Protein AF-A0A1H4KEI0-F1 (afdb_monomer_lite)

Structure (mmCIF, N/CA/C/O backbone):
data_AF-A0A1H4KEI0-F1
#
_entry.id   AF-A0A1H4KEI0-F1
#
loop_
_atom_site.group_PDB
_atom_site.id
_atom_site.type_symbol
_atom_site.label_atom_id
_atom_site.label_alt_id
_atom_site.label_comp_id
_atom_site.label_asym_id
_atom_site.label_entity_id
_atom_site.label_seq_id
_atom_site.pdbx_PDB_ins_code
_atom_site.Cartn_x
_atom_site.Cartn_y
_atom_site.Cartn_z
_atom_site.occupancy
_atom_site.B_iso_or_equiv
_atom_site.auth_seq_id
_atom_site.auth_comp_id
_atom_site.auth_asym_id
_atom_site.auth_atom_id
_atom_site.pdbx_PDB_model_num
ATOM 1 N N . MET A 1 1 ? -16.085 17.208 5.183 1.00 38.22 1 MET A N 1
ATOM 2 C CA . MET A 1 1 ? -17.000 16.065 5.380 1.00 38.22 1 MET A CA 1
ATOM 3 C C . MET A 1 1 ? -17.288 15.502 3.999 1.00 38.22 1 MET A C 1
ATOM 5 O O . MET A 1 1 ? -17.995 16.144 3.233 1.00 38.22 1 MET A O 1
ATOM 9 N N . ILE A 1 2 ? -16.592 14.432 3.609 1.00 42.56 2 ILE A N 1
ATOM 10 C CA . ILE A 1 2 ? -16.695 13.866 2.257 1.00 42.56 2 ILE A CA 1
ATOM 11 C C . ILE A 1 2 ? -18.052 13.170 2.163 1.00 42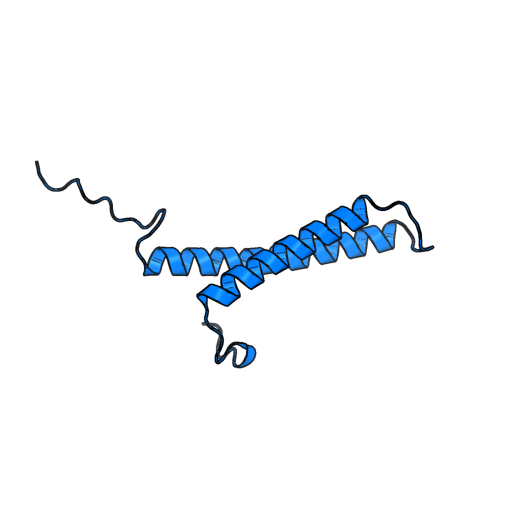.56 2 ILE A C 1
ATOM 13 O O . ILE A 1 2 ? -18.299 12.185 2.852 1.00 42.56 2 ILE A O 1
ATOM 17 N N . ALA A 1 3 ? -18.944 13.756 1.370 1.00 39.62 3 ALA A N 1
ATOM 18 C CA . ALA A 1 3 ? -20.301 13.287 1.171 1.00 39.62 3 ALA A CA 1
ATOM 19 C C . ALA A 1 3 ? -20.323 11.952 0.404 1.00 39.62 3 ALA A C 1
ATOM 21 O O . ALA A 1 3 ? -19.672 11.803 -0.626 1.00 39.62 3 ALA A O 1
ATOM 22 N N . ASP A 1 4 ? -21.107 11.012 0.929 1.00 45.75 4 ASP A N 1
ATOM 23 C CA . ASP A 1 4 ? -21.875 10.021 0.172 1.00 45.75 4 ASP A CA 1
ATOM 24 C C . ASP A 1 4 ? -21.097 9.125 -0.817 1.00 45.75 4 ASP A C 1
ATOM 26 O O . ASP A 1 4 ? -21.306 9.127 -2.031 1.00 45.75 4 ASP A O 1
ATOM 30 N N . ARG A 1 5 ? -20.207 8.268 -0.298 1.00 50.19 5 ARG A N 1
ATOM 31 C CA . ARG A 1 5 ? -19.627 7.164 -1.081 1.00 50.19 5 ARG A CA 1
ATOM 32 C C . ARG A 1 5 ? -20.597 5.974 -1.126 1.00 50.19 5 ARG A C 1
ATOM 34 O O . ARG A 1 5 ? -20.366 4.950 -0.489 1.00 50.19 5 ARG A O 1
ATOM 41 N N . GLN A 1 6 ? -21.652 6.086 -1.938 1.00 51.81 6 GLN A N 1
ATOM 42 C CA . GLN A 1 6 ? -22.565 4.972 -2.266 1.00 51.81 6 GLN A CA 1
ATOM 43 C C . GLN A 1 6 ? -21.832 3.712 -2.763 1.00 51.81 6 GLN A C 1
ATOM 45 O O . GLN A 1 6 ? -22.324 2.603 -2.586 1.00 51.81 6 GLN A O 1
ATOM 50 N N . ILE A 1 7 ? -20.627 3.865 -3.323 1.00 49.28 7 ILE A N 1
ATOM 51 C CA . ILE A 1 7 ? -19.764 2.754 -3.754 1.00 49.28 7 ILE A CA 1
ATOM 52 C C . ILE A 1 7 ? -19.321 1.826 -2.610 1.00 49.28 7 ILE A C 1
ATOM 54 O O . ILE A 1 7 ? -18.871 0.714 -2.873 1.00 49.28 7 ILE A O 1
ATOM 58 N N . PHE A 1 8 ? -19.446 2.266 -1.353 1.00 51.38 8 PHE A N 1
ATOM 59 C CA . PHE A 1 8 ? -19.102 1.482 -0.166 1.00 51.38 8 PHE A CA 1
ATOM 60 C C . PHE A 1 8 ? -20.333 1.090 0.672 1.00 51.38 8 PHE A C 1
ATOM 62 O O . PHE A 1 8 ? -20.187 0.520 1.753 1.00 51.38 8 PHE A O 1
ATOM 69 N N . ALA A 1 9 ? -21.552 1.364 0.187 1.00 46.81 9 ALA A N 1
ATOM 70 C CA . ALA A 1 9 ? -22.785 0.996 0.877 1.00 46.81 9 ALA A CA 1
ATOM 71 C C . ALA A 1 9 ? -22.956 -0.536 0.918 1.00 46.81 9 ALA A C 1
ATOM 73 O O . ALA A 1 9 ? -22.926 -1.202 -0.115 1.00 46.81 9 ALA A O 1
ATOM 74 N N . GLY A 1 10 ? -23.142 -1.097 2.119 1.00 56.72 10 GLY A N 1
ATOM 75 C CA . GLY A 1 10 ? -23.311 -2.543 2.336 1.00 56.72 10 GLY A CA 1
ATOM 76 C C . GLY A 1 10 ? -22.017 -3.319 2.600 1.00 56.72 10 GLY A C 1
ATOM 77 O O . GLY A 1 10 ? -22.054 -4.541 2.717 1.00 56.72 10 GLY A O 1
ATOM 78 N N . LEU A 1 11 ? -20.881 -2.633 2.710 1.00 55.38 11 LEU A N 1
ATOM 79 C CA . LEU A 1 11 ? -19.610 -3.259 3.051 1.00 55.38 11 LEU A CA 1
ATOM 80 C C . LEU A 1 11 ? -19.396 -3.300 4.568 1.00 55.38 11 LEU A C 1
ATOM 82 O O . LEU A 1 11 ? -19.608 -2.295 5.242 1.00 55.38 11 LEU A O 1
ATOM 86 N N . VAL A 1 12 ? -18.939 -4.442 5.096 1.00 64.88 12 VAL A N 1
ATOM 87 C CA . VAL A 1 1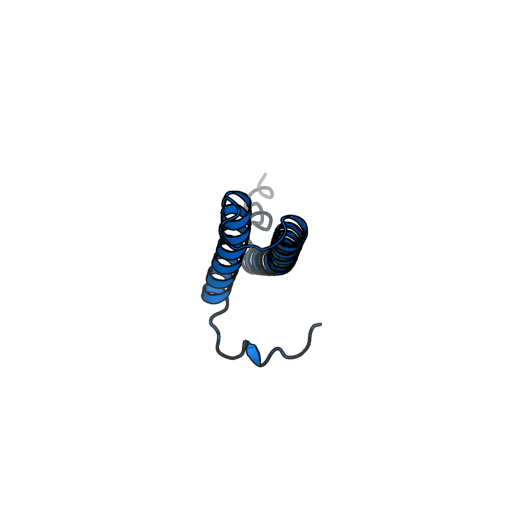2 ? -18.482 -4.559 6.490 1.00 64.88 12 VAL A CA 1
ATOM 88 C C . VAL A 1 12 ? -17.160 -3.784 6.616 1.00 64.88 12 VAL A C 1
ATOM 90 O O . VAL A 1 12 ? -16.178 -4.179 5.978 1.00 64.88 12 VAL A O 1
ATOM 93 N N . PRO A 1 13 ? -17.109 -2.673 7.378 1.00 63.50 13 PRO A N 1
ATOM 94 C CA . PRO A 1 13 ? -15.957 -1.767 7.357 1.00 63.50 13 PRO A CA 1
ATOM 95 C C . PRO A 1 13 ? -14.647 -2.430 7.795 1.00 63.50 13 PRO A C 1
ATOM 97 O O . PRO A 1 13 ? -13.624 -2.245 7.141 1.00 63.50 13 PRO A O 1
ATOM 100 N N . ASP A 1 14 ? -14.698 -3.253 8.847 1.00 63.22 14 ASP A N 1
ATOM 101 C CA . ASP A 1 14 ? -13.519 -3.912 9.426 1.00 63.22 14 ASP A CA 1
ATOM 102 C C . ASP A 1 14 ? -12.893 -4.933 8.447 1.00 63.22 14 ASP A C 1
ATOM 104 O O . ASP A 1 14 ? -11.671 -5.007 8.317 1.00 63.22 14 ASP A O 1
ATOM 108 N N . GLU A 1 15 ? -13.710 -5.683 7.697 1.00 63.16 15 GLU A N 1
ATOM 109 C CA . GLU A 1 15 ? -13.226 -6.646 6.692 1.00 63.16 15 GLU A CA 1
ATOM 110 C C . GLU A 1 15 ? -12.587 -5.931 5.495 1.00 63.16 15 GLU A C 1
ATOM 112 O O . GLU A 1 15 ? -11.513 -6.310 5.027 1.00 63.16 15 GLU A O 1
ATOM 117 N N . ARG A 1 16 ? -13.200 -4.831 5.038 1.00 63.97 16 ARG A N 1
ATOM 118 C CA . ARG A 1 16 ? -12.670 -4.048 3.917 1.00 63.97 16 ARG A CA 1
ATOM 119 C C . ARG A 1 16 ? -11.415 -3.273 4.269 1.00 63.97 16 ARG A C 1
ATOM 121 O O . ARG A 1 16 ? -10.577 -3.122 3.39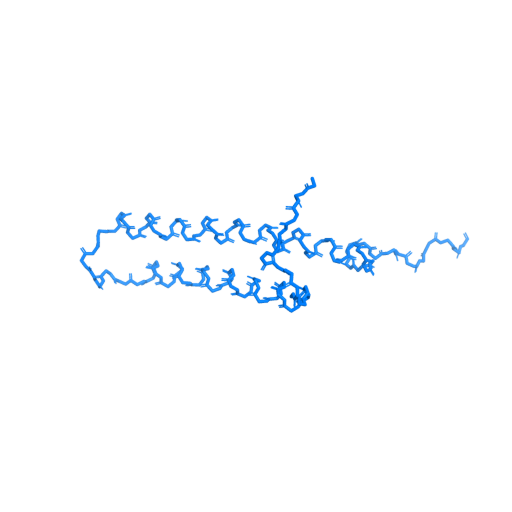1 1.00 63.97 16 ARG A O 1
ATOM 128 N N . ALA A 1 17 ? -11.270 -2.795 5.503 1.00 69.38 17 ALA A N 1
ATOM 129 C CA . ALA A 1 17 ? -10.046 -2.132 5.940 1.00 69.38 17 ALA A CA 1
ATOM 130 C C . ALA A 1 17 ? -8.839 -3.079 5.817 1.00 69.38 17 ALA A C 1
ATOM 132 O O . ALA A 1 17 ? -7.811 -2.700 5.252 1.00 69.38 17 ALA A O 1
ATOM 133 N N . ASN A 1 18 ? -9.004 -4.338 6.239 1.00 76.50 18 ASN A N 1
ATOM 134 C CA . ASN A 1 18 ? -7.986 -5.375 6.070 1.00 76.50 18 ASN A CA 1
ATOM 135 C C . ASN A 1 18 ? -7.722 -5.697 4.594 1.00 76.50 18 ASN A C 1
ATOM 137 O O . ASN A 1 18 ? -6.567 -5.693 4.168 1.00 76.50 18 ASN A O 1
ATOM 141 N N . ASP A 1 19 ? -8.763 -5.925 3.789 1.00 79.69 19 ASP A N 1
ATOM 142 C CA . ASP A 1 19 ? -8.600 -6.194 2.352 1.00 79.69 19 ASP A CA 1
ATOM 143 C C . ASP A 1 19 ? -7.899 -5.039 1.622 1.00 79.69 19 ASP A C 1
ATOM 145 O O . ASP A 1 19 ? -7.080 -5.249 0.721 1.00 79.69 19 ASP A O 1
ATOM 149 N N . PHE A 1 20 ? -8.195 -3.803 2.021 1.00 83.00 20 PHE A N 1
ATOM 150 C CA . PHE A 1 20 ? -7.588 -2.610 1.448 1.00 83.00 20 PHE A CA 1
ATOM 151 C C . PHE A 1 20 ? -6.104 -2.516 1.819 1.00 83.00 20 PHE A C 1
ATOM 153 O O . PHE A 1 20 ? -5.276 -2.298 0.935 1.00 83.00 20 PHE A O 1
ATOM 160 N N . ALA A 1 21 ? -5.740 -2.811 3.071 1.00 88.44 21 ALA A N 1
ATOM 161 C CA . ALA A 1 21 ? -4.344 -2.916 3.496 1.00 88.44 21 ALA A CA 1
ATOM 162 C C . ALA A 1 21 ? -3.580 -4.020 2.735 1.00 88.44 21 ALA A C 1
ATOM 164 O O . ALA A 1 21 ? -2.455 -3.805 2.278 1.00 88.44 21 ALA A O 1
ATOM 165 N N . TYR A 1 22 ? -4.199 -5.186 2.512 1.00 90.12 22 TYR A N 1
ATOM 166 C CA . TYR A 1 22 ? -3.599 -6.245 1.692 1.00 90.12 22 TYR A CA 1
ATOM 167 C C . TYR A 1 22 ? -3.443 -5.839 0.224 1.00 90.12 22 TYR A C 1
ATOM 169 O O . TYR A 1 22 ? -2.459 -6.217 -0.417 1.00 90.12 22 TYR A O 1
ATOM 177 N N . THR A 1 23 ? -4.371 -5.043 -0.307 1.00 92.00 23 THR A N 1
ATOM 178 C CA . THR A 1 23 ? -4.283 -4.508 -1.672 1.00 92.00 23 THR A CA 1
ATOM 179 C C . THR A 1 23 ? -3.097 -3.555 -1.809 1.00 92.00 23 THR A C 1
ATOM 181 O O . THR A 1 23 ? -2.310 -3.695 -2.745 1.00 92.00 23 THR A O 1
ATOM 184 N N . VAL A 1 24 ? -2.906 -2.650 -0.844 1.00 93.81 24 VAL A N 1
ATOM 185 C CA . VAL A 1 24 ? -1.728 -1.768 -0.783 1.00 93.81 24 VAL A CA 1
ATOM 186 C C . VAL A 1 24 ? -0.438 -2.592 -0.767 1.00 93.81 24 VAL A C 1
ATOM 188 O O . VAL A 1 24 ? 0.459 -2.373 -1.583 1.00 93.81 24 VAL A O 1
ATOM 191 N N . ALA A 1 25 ? -0.364 -3.610 0.096 1.00 94.44 25 ALA A N 1
ATOM 192 C CA . ALA A 1 25 ? 0.798 -4.493 0.175 1.00 94.44 25 ALA A CA 1
ATOM 193 C C . ALA A 1 25 ? 1.068 -5.235 -1.150 1.00 94.44 25 ALA A C 1
ATOM 195 O O . ALA A 1 25 ? 2.225 -5.399 -1.551 1.00 94.44 25 ALA A O 1
ATOM 196 N N . ALA A 1 26 ? 0.018 -5.663 -1.858 1.00 95.12 26 ALA A N 1
ATOM 197 C CA . ALA A 1 26 ? 0.137 -6.309 -3.161 1.00 95.12 26 ALA A CA 1
ATOM 198 C C . ALA A 1 26 ? 0.674 -5.359 -4.244 1.00 95.12 26 ALA A C 1
ATOM 200 O O . ALA A 1 26 ? 1.515 -5.778 -5.046 1.00 95.12 26 ALA A O 1
ATOM 201 N N . LEU A 1 27 ? 0.256 -4.088 -4.252 1.00 94.44 27 LEU A N 1
ATOM 202 C CA . LEU A 1 27 ? 0.779 -3.068 -5.170 1.00 94.44 27 LEU A CA 1
ATOM 203 C C . LEU A 1 27 ? 2.268 -2.808 -4.927 1.00 94.44 27 LEU A C 1
ATOM 205 O O . LEU A 1 27 ? 3.061 -2.894 -5.865 1.00 94.44 27 LEU A O 1
ATOM 209 N N . ILE A 1 28 ? 2.668 -2.605 -3.668 1.00 96.44 28 ILE A N 1
ATOM 210 C CA . ILE A 1 28 ? 4.078 -2.412 -3.289 1.00 96.44 28 ILE A CA 1
ATOM 211 C C . ILE A 1 28 ? 4.915 -3.625 -3.710 1.00 96.44 28 ILE A C 1
ATOM 213 O O . ILE A 1 28 ? 5.990 -3.488 -4.300 1.00 96.44 28 ILE A O 1
ATOM 217 N N . ARG A 1 29 ? 4.410 -4.839 -3.460 1.00 96.12 29 ARG A N 1
ATOM 218 C CA . ARG A 1 29 ? 5.090 -6.075 -3.863 1.00 96.12 29 ARG A CA 1
ATOM 219 C C . ARG A 1 29 ? 5.219 -6.186 -5.380 1.00 96.12 29 ARG A C 1
ATOM 221 O O . ARG A 1 29 ? 6.269 -6.597 -5.862 1.00 96.12 29 ARG A O 1
ATOM 228 N N . THR A 1 30 ? 4.180 -5.818 -6.124 1.00 94.62 30 THR A N 1
ATOM 229 C CA . THR A 1 30 ? 4.181 -5.851 -7.592 1.00 94.62 30 THR A CA 1
ATOM 230 C C . THR A 1 30 ? 5.196 -4.862 -8.158 1.00 94.62 30 THR A C 1
ATOM 232 O O . THR A 1 30 ? 6.000 -5.242 -9.007 1.00 94.62 30 THR A O 1
ATOM 235 N N . ALA A 1 31 ? 5.232 -3.635 -7.633 1.00 94.44 31 ALA A N 1
ATOM 236 C CA . ALA A 1 31 ? 6.221 -2.624 -7.996 1.00 94.44 31 ALA A CA 1
ATOM 237 C C . ALA A 1 31 ? 7.658 -3.104 -7.724 1.00 94.44 31 ALA A C 1
ATOM 239 O O . ALA A 1 31 ? 8.530 -2.978 -8.582 1.00 94.44 31 ALA A O 1
ATOM 240 N N . ARG A 1 32 ? 7.896 -3.740 -6.569 1.00 94.75 32 ARG A N 1
ATOM 241 C CA . ARG A 1 32 ? 9.198 -4.332 -6.235 1.00 94.75 32 ARG A CA 1
ATOM 242 C C . ARG A 1 32 ? 9.593 -5.459 -7.194 1.00 94.75 32 ARG A C 1
ATOM 244 O O . ARG A 1 32 ? 10.722 -5.471 -7.672 1.00 94.75 32 ARG A O 1
ATOM 251 N N . ILE A 1 33 ? 8.683 -6.388 -7.495 1.00 93.12 33 ILE A N 1
ATOM 252 C CA . ILE A 1 33 ? 8.950 -7.480 -8.448 1.00 93.12 33 ILE A CA 1
ATOM 253 C C . ILE A 1 33 ? 9.266 -6.910 -9.833 1.00 93.12 33 ILE A C 1
ATOM 255 O O . ILE A 1 33 ? 10.183 -7.383 -10.498 1.00 93.12 33 ILE A O 1
ATOM 259 N N . ALA A 1 34 ? 8.535 -5.881 -10.263 1.00 90.19 34 ALA A N 1
ATOM 260 C CA . ALA A 1 34 ? 8.796 -5.205 -11.525 1.00 90.19 34 ALA A CA 1
ATOM 261 C C . ALA A 1 34 ? 10.171 -4.521 -11.543 1.00 90.19 34 ALA A C 1
ATOM 263 O O . ALA A 1 34 ? 10.805 -4.486 -12.590 1.00 90.19 34 ALA A O 1
ATOM 264 N N . LEU A 1 35 ? 10.662 -4.014 -10.410 1.00 90.12 35 LEU A N 1
ATOM 265 C CA . LEU A 1 35 ? 12.010 -3.453 -10.307 1.00 90.12 35 LEU A CA 1
ATOM 266 C C . LEU A 1 35 ? 13.097 -4.536 -10.420 1.00 90.12 35 LEU A C 1
ATOM 268 O O . LEU A 1 35 ? 14.106 -4.327 -11.086 1.00 90.12 35 LEU A O 1
ATOM 272 N N . GLU A 1 36 ? 12.876 -5.690 -9.787 1.00 89.38 36 GLU A N 1
ATOM 273 C CA . GLU A 1 36 ? 13.806 -6.828 -9.784 1.00 89.38 36 GLU A CA 1
ATOM 274 C C . GLU A 1 36 ? 13.794 -7.619 -11.105 1.00 89.38 36 GLU A C 1
ATOM 276 O O . GLU A 1 36 ? 14.730 -8.374 -11.383 1.00 89.38 36 GLU A O 1
ATOM 281 N N . SER A 1 37 ? 12.752 -7.472 -11.929 1.00 85.12 37 SER A N 1
ATOM 282 C CA . SER A 1 37 ? 12.658 -8.191 -13.196 1.00 85.12 37 SER A CA 1
ATOM 283 C C . SER A 1 37 ? 13.677 -7.657 -14.202 1.00 85.12 37 SER A C 1
ATOM 285 O O . SER A 1 37 ? 13.807 -6.453 -14.423 1.00 85.12 37 SER A O 1
ATOM 287 N N . SER A 1 38 ? 14.413 -8.561 -14.843 1.00 72.31 38 SER A N 1
ATOM 288 C CA . SER A 1 38 ? 15.240 -8.224 -15.998 1.00 72.31 38 SER A CA 1
ATOM 289 C C . SER A 1 38 ? 14.349 -7.860 -17.187 1.00 72.31 38 SER A C 1
ATOM 291 O O . SER A 1 38 ? 13.244 -8.394 -17.325 1.00 72.31 38 SER A O 1
ATOM 293 N N . ASP A 1 39 ? 14.823 -6.940 -18.034 1.00 67.19 39 ASP A N 1
ATOM 294 C CA . ASP A 1 39 ? 14.078 -6.408 -19.181 1.00 67.19 39 ASP A CA 1
ATOM 295 C C . ASP A 1 39 ? 13.722 -7.518 -20.177 1.00 67.19 39 ASP A C 1
ATOM 297 O O . ASP A 1 39 ? 14.441 -7.846 -21.117 1.00 67.19 39 ASP A O 1
ATOM 301 N N . THR A 1 40 ? 12.563 -8.116 -19.942 1.00 63.81 40 THR A N 1
ATOM 302 C CA . THR A 1 40 ? 12.006 -9.238 -20.688 1.00 63.81 40 THR A CA 1
ATOM 303 C C . THR A 1 40 ? 10.706 -8.760 -21.322 1.00 63.81 40 THR A C 1
ATOM 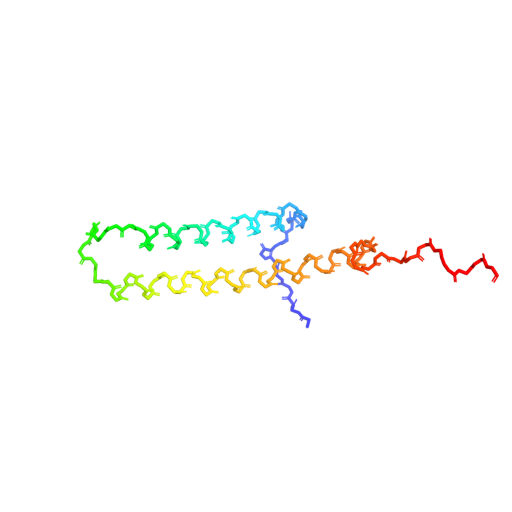305 O O . THR A 1 40 ? 9.617 -9.191 -20.969 1.00 63.81 40 THR A O 1
ATOM 308 N N . GLY A 1 41 ? 10.792 -7.776 -22.225 1.00 65.69 41 GLY A N 1
ATOM 309 C CA . GLY A 1 41 ? 9.568 -7.219 -22.821 1.00 65.69 41 GLY A CA 1
ATOM 310 C C . GLY A 1 41 ? 9.700 -6.054 -23.796 1.00 65.69 41 GLY A C 1
ATOM 311 O O . GLY A 1 41 ? 8.680 -5.478 -24.157 1.00 65.69 41 GLY A O 1
ATOM 312 N N . GLY A 1 42 ? 10.909 -5.661 -24.213 1.00 72.50 42 GLY A N 1
ATOM 313 C CA . GLY A 1 42 ? 11.104 -4.604 -25.223 1.00 72.50 42 GLY A CA 1
ATOM 314 C C . GLY A 1 42 ? 10.624 -3.200 -24.818 1.00 72.50 42 GLY A C 1
ATOM 315 O O . GLY A 1 42 ? 10.623 -2.294 -25.646 1.00 72.50 42 GLY A O 1
ATOM 316 N N . THR A 1 43 ? 10.219 -3.010 -23.562 1.00 77.94 43 THR A N 1
ATOM 317 C CA . THR A 1 43 ? 9.855 -1.707 -22.995 1.00 77.94 43 THR A CA 1
ATOM 318 C C . THR A 1 43 ? 11.120 -1.013 -22.511 1.00 77.94 43 THR A C 1
ATOM 320 O O . THR A 1 43 ? 11.997 -1.668 -21.954 1.00 77.94 43 THR A O 1
ATOM 323 N N . SER A 1 44 ? 11.235 0.300 -22.729 1.00 85.50 44 SER A N 1
ATOM 324 C CA . SER A 1 44 ? 12.399 1.040 -22.245 1.00 85.50 44 SER A CA 1
ATOM 325 C C . SER A 1 44 ? 12.415 1.096 -20.718 1.00 85.50 44 SER A C 1
ATOM 327 O O . SER A 1 44 ? 11.371 1.220 -20.070 1.00 85.50 44 SER A O 1
ATOM 329 N N . GLU A 1 45 ? 13.617 1.075 -20.150 1.00 87.44 45 GLU A N 1
ATOM 330 C CA . GLU A 1 45 ? 13.835 1.199 -18.708 1.00 87.44 45 GLU A CA 1
ATOM 331 C C . GLU A 1 45 ? 13.130 2.440 -18.131 1.00 87.44 45 GLU A C 1
ATOM 333 O O . GLU A 1 45 ? 12.480 2.363 -17.094 1.00 87.44 45 GLU A O 1
ATOM 338 N N . ALA A 1 46 ? 13.143 3.564 -18.855 1.00 89.12 46 ALA A N 1
ATOM 339 C CA . ALA A 1 46 ? 12.460 4.790 -18.443 1.00 89.12 46 ALA A CA 1
ATOM 340 C C . ALA A 1 46 ? 10.933 4.624 -18.300 1.00 89.12 46 ALA A C 1
ATOM 342 O O . ALA A 1 46 ? 10.349 5.115 -17.335 1.00 89.12 46 ALA A O 1
ATOM 343 N N . VAL A 1 47 ? 10.275 3.917 -19.228 1.00 89.94 47 VAL A N 1
ATOM 344 C CA . VAL A 1 47 ? 8.819 3.674 -19.168 1.00 89.94 47 VAL A CA 1
ATOM 345 C C . VAL A 1 47 ? 8.477 2.708 -18.036 1.00 89.94 47 VAL A C 1
ATOM 347 O O . VAL A 1 47 ? 7.492 2.907 -17.321 1.00 89.94 47 VAL A O 1
ATOM 350 N N . LYS A 1 48 ? 9.311 1.685 -17.836 1.00 89.19 48 LYS A N 1
ATOM 351 C CA . LYS A 1 48 ? 9.188 0.741 -16.723 1.00 89.19 48 LYS A CA 1
ATOM 352 C C . LYS A 1 48 ? 9.300 1.461 -15.379 1.00 89.19 48 LYS A C 1
ATOM 354 O O . LYS A 1 48 ? 8.399 1.339 -14.555 1.00 89.19 48 LYS A O 1
ATOM 359 N N . LEU A 1 49 ? 10.356 2.251 -15.182 1.00 92.75 49 LEU A N 1
ATOM 360 C CA . LEU A 1 49 ? 10.574 3.017 -13.953 1.00 92.75 49 LEU A CA 1
ATOM 361 C C . LEU A 1 49 ? 9.447 4.022 -13.697 1.00 92.75 49 LEU A C 1
ATOM 363 O O . LEU A 1 49 ? 8.955 4.096 -12.575 1.00 92.75 49 LEU A O 1
ATOM 367 N N . GLY A 1 50 ? 8.979 4.729 -14.731 1.00 94.25 50 GLY A N 1
ATOM 368 C CA . GLY A 1 50 ? 7.832 5.634 -14.608 1.00 94.25 50 GLY A CA 1
ATOM 369 C C . GLY A 1 50 ? 6.550 4.916 -14.171 1.00 94.25 50 GLY A C 1
ATOM 370 O O . GLY A 1 50 ? 5.822 5.408 -13.315 1.00 94.25 50 GLY A O 1
ATOM 371 N N . SER A 1 51 ? 6.300 3.715 -14.697 1.00 93.19 51 SER A N 1
ATOM 372 C CA . SER A 1 51 ? 5.121 2.916 -14.330 1.00 93.19 51 SER A CA 1
ATOM 373 C C . SER A 1 51 ? 5.214 2.356 -12.904 1.00 93.19 51 SER A C 1
ATOM 375 O O . SER A 1 51 ? 4.214 2.308 -12.184 1.00 93.19 51 SER A O 1
ATOM 377 N N . ILE A 1 52 ? 6.417 1.958 -12.475 1.00 94.62 52 ILE A N 1
ATOM 378 C CA . ILE A 1 52 ? 6.696 1.531 -11.096 1.00 94.62 52 ILE A CA 1
ATOM 379 C C . ILE A 1 52 ? 6.459 2.695 -10.132 1.00 94.62 52 ILE A C 1
ATOM 381 O O . ILE A 1 52 ? 5.767 2.511 -9.134 1.00 94.62 52 ILE A O 1
ATOM 385 N N . ALA A 1 53 ? 6.982 3.884 -10.447 1.00 96.50 53 ALA A N 1
ATOM 386 C CA . ALA A 1 53 ? 6.804 5.081 -9.629 1.00 96.50 53 ALA A CA 1
ATOM 387 C C . ALA A 1 53 ? 5.319 5.416 -9.443 1.00 96.50 53 ALA A C 1
ATOM 389 O O . ALA A 1 53 ? 4.856 5.497 -8.310 1.00 96.50 53 ALA A O 1
ATOM 390 N N . LEU A 1 54 ? 4.548 5.466 -10.534 1.00 96.69 54 LEU A N 1
ATOM 391 C CA . LEU A 1 54 ? 3.108 5.726 -10.469 1.00 96.69 54 LEU A CA 1
ATOM 392 C C . LEU A 1 54 ? 2.358 4.678 -9.628 1.00 96.69 54 LEU A C 1
ATOM 394 O O . LEU A 1 54 ? 1.429 5.002 -8.895 1.00 96.69 54 LEU A O 1
ATOM 398 N N . THR A 1 55 ? 2.765 3.409 -9.712 1.00 96.19 55 THR A N 1
ATOM 399 C CA . THR A 1 55 ? 2.171 2.338 -8.895 1.00 96.19 55 THR A CA 1
ATOM 400 C C . THR A 1 55 ? 2.439 2.555 -7.404 1.00 96.19 55 THR A C 1
ATOM 402 O O . THR A 1 55 ? 1.554 2.317 -6.583 1.00 96.19 55 THR A O 1
ATOM 405 N N . LEU A 1 56 ? 3.647 3.004 -7.050 1.00 96.56 56 LEU A N 1
ATOM 406 C CA . LEU A 1 56 ? 4.016 3.306 -5.667 1.00 96.56 56 LEU A CA 1
ATOM 407 C C . LEU A 1 56 ? 3.301 4.554 -5.141 1.00 96.56 56 LEU A C 1
ATOM 409 O O . LEU A 1 56 ? 2.830 4.516 -4.011 1.00 96.56 56 LEU A O 1
ATOM 413 N N . GLU A 1 57 ? 3.141 5.595 -5.960 1.00 96.44 57 GLU A N 1
ATOM 414 C CA . GLU A 1 57 ? 2.357 6.789 -5.606 1.00 96.44 57 GLU A CA 1
ATOM 415 C C . GLU A 1 57 ? 0.902 6.418 -5.282 1.00 96.44 57 GLU A C 1
ATOM 417 O O . GLU A 1 57 ? 0.371 6.793 -4.241 1.00 96.44 57 GLU A O 1
ATOM 422 N N . VAL A 1 58 ? 0.261 5.592 -6.118 1.00 92.38 58 VAL A N 1
ATOM 423 C CA . VAL A 1 58 ? -1.103 5.106 -5.840 1.00 92.38 58 VAL A CA 1
ATOM 424 C C . VAL A 1 58 ? -1.150 4.282 -4.551 1.00 92.38 58 VAL A C 1
ATOM 426 O O . VAL A 1 58 ? -2.092 4.415 -3.768 1.00 92.38 58 VAL A O 1
ATOM 429 N N . ALA A 1 59 ? -0.148 3.434 -4.311 1.00 94.50 59 ALA A N 1
ATOM 430 C CA . ALA A 1 59 ? -0.077 2.645 -3.087 1.00 94.50 59 ALA A CA 1
ATOM 431 C C . ALA A 1 59 ? 0.092 3.525 -1.834 1.00 94.50 59 ALA A C 1
ATOM 433 O O . ALA A 1 59 ? -0.509 3.217 -0.808 1.00 94.50 59 ALA A O 1
ATOM 434 N N . GLU A 1 60 ? 0.856 4.616 -1.916 1.00 92.12 60 GLU A N 1
ATOM 435 C CA . GLU A 1 60 ? 1.048 5.582 -0.827 1.00 92.12 60 GLU A CA 1
ATOM 436 C C . GLU A 1 60 ? -0.258 6.302 -0.471 1.00 92.12 60 GLU A C 1
ATOM 438 O O . GLU A 1 60 ? -0.661 6.312 0.693 1.00 92.12 60 GLU A O 1
ATOM 443 N N . GLU A 1 61 ? -0.984 6.804 -1.470 1.00 87.88 61 GLU A N 1
ATOM 444 C CA . GLU A 1 61 ? -2.286 7.451 -1.257 1.00 87.88 61 GLU A CA 1
ATOM 445 C C . GLU A 1 61 ? -3.308 6.487 -0.634 1.00 87.88 61 GLU A C 1
ATOM 447 O O . GLU A 1 61 ? -4.070 6.839 0.269 1.00 87.88 61 GLU A O 1
ATOM 452 N N . MET A 1 62 ? -3.309 5.226 -1.072 1.00 88.31 62 MET A N 1
ATOM 453 C CA . MET A 1 62 ? -4.157 4.196 -0.472 1.00 88.31 62 MET A CA 1
ATOM 454 C C . MET A 1 62 ? -3.725 3.859 0.964 1.00 88.31 62 MET A C 1
ATOM 456 O O . MET A 1 62 ? -4.585 3.639 1.818 1.00 88.31 62 MET A O 1
ATOM 460 N N . GLN A 1 63 ? -2.421 3.845 1.252 1.00 88.88 63 GLN A N 1
ATOM 461 C CA . GLN A 1 63 ? -1.890 3.622 2.597 1.00 88.88 63 GLN A CA 1
ATOM 462 C C . GLN A 1 63 ? -2.316 4.735 3.563 1.00 88.88 63 GLN A C 1
ATOM 464 O O . GLN A 1 63 ? -2.666 4.429 4.703 1.00 88.88 63 GLN A O 1
ATOM 469 N N . ALA A 1 64 ? -2.343 5.996 3.121 1.00 83.38 64 ALA A N 1
ATOM 470 C CA . ALA A 1 64 ? -2.825 7.115 3.934 1.00 83.38 64 ALA A CA 1
ATOM 471 C C . ALA A 1 64 ? -4.279 6.898 4.389 1.00 83.38 64 ALA A C 1
ATOM 473 O O . ALA A 1 64 ? -4.591 7.032 5.569 1.00 83.38 64 ALA A O 1
ATOM 474 N N . VAL A 1 65 ? -5.149 6.431 3.486 1.00 83.25 65 VAL A N 1
ATOM 475 C CA . VAL A 1 65 ? -6.547 6.098 3.819 1.00 83.25 65 VAL A CA 1
ATOM 476 C C . VAL A 1 65 ? -6.643 4.963 4.848 1.00 83.25 65 VAL A C 1
ATOM 478 O O . VAL A 1 65 ? -7.500 5.009 5.731 1.00 83.25 65 VAL A O 1
ATOM 481 N N . VAL A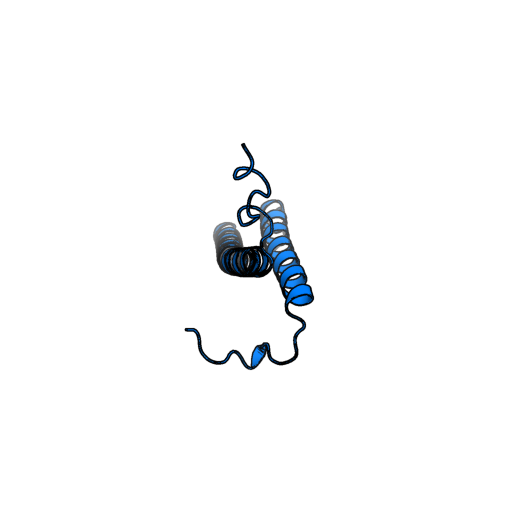 1 66 ? -5.779 3.943 4.755 1.00 86.38 66 VAL A N 1
ATOM 482 C CA . VAL A 1 66 ? -5.722 2.855 5.752 1.00 86.38 66 VAL A CA 1
ATOM 483 C C . VAL A 1 66 ? -5.310 3.391 7.121 1.00 86.38 66 VAL A C 1
ATOM 485 O O . VAL A 1 66 ? -5.909 3.001 8.125 1.00 86.38 66 VAL A O 1
ATOM 488 N N . ILE A 1 67 ? -4.306 4.270 7.170 1.00 84.94 67 ILE A N 1
ATOM 489 C CA . ILE A 1 67 ? -3.820 4.877 8.415 1.00 84.94 67 ILE A CA 1
ATOM 490 C C . ILE A 1 67 ? -4.941 5.686 9.068 1.00 84.94 67 ILE A C 1
ATOM 492 O O . ILE A 1 67 ? -5.299 5.391 10.206 1.00 84.94 67 ILE A O 1
ATOM 496 N N . ASP A 1 68 ? -5.563 6.606 8.328 1.00 80.94 68 ASP A N 1
ATOM 497 C CA . ASP A 1 68 ? -6.654 7.444 8.837 1.00 80.94 68 ASP A CA 1
ATOM 498 C C . ASP A 1 68 ? -7.816 6.599 9.383 1.00 80.94 68 ASP A C 1
ATOM 500 O O . ASP A 1 68 ? -8.322 6.843 10.482 1.00 80.94 68 ASP A O 1
ATOM 504 N N . GLY A 1 69 ? -8.215 5.560 8.640 1.00 81.69 69 GLY A N 1
ATOM 505 C CA . GLY A 1 69 ? -9.276 4.647 9.065 1.00 81.69 69 GLY A CA 1
ATOM 506 C C . GLY A 1 69 ? -8.908 3.838 10.312 1.00 81.69 69 GLY A C 1
ATOM 507 O O . GLY A 1 69 ? -9.751 3.634 11.187 1.00 81.69 69 GLY A O 1
ATOM 508 N N . THR A 1 70 ? -7.648 3.410 10.426 1.00 83.12 70 THR A N 1
ATOM 509 C CA . THR A 1 70 ? -7.146 2.689 11.605 1.00 83.12 70 THR A CA 1
ATOM 510 C C . THR A 1 70 ? -7.130 3.602 12.829 1.00 83.12 70 THR A C 1
ATOM 512 O O . THR A 1 70 ? -7.621 3.211 13.886 1.00 83.12 70 THR A O 1
ATOM 515 N N . GLU A 1 71 ? -6.654 4.842 12.691 1.00 81.56 71 GLU A N 1
ATOM 516 C CA . GLU A 1 71 ? -6.645 5.818 13.785 1.00 81.56 71 GLU A CA 1
ATOM 517 C C . GLU A 1 71 ? -8.055 6.153 14.281 1.00 81.56 71 GLU A C 1
ATOM 519 O O . GLU A 1 71 ? -8.286 6.238 15.490 1.00 81.56 71 GLU A O 1
ATOM 524 N N . GLU A 1 72 ? -9.015 6.342 13.371 1.00 80.44 72 GLU A N 1
ATOM 525 C CA . GLU A 1 72 ? -10.410 6.594 13.737 1.00 80.44 72 GLU A CA 1
ATOM 526 C C . GLU A 1 72 ? -11.021 5.393 14.472 1.00 80.44 72 GLU A C 1
ATOM 528 O O . GLU A 1 72 ? -11.690 5.564 15.497 1.00 80.44 72 GLU A O 1
ATOM 533 N N . HIS A 1 73 ? -10.730 4.178 14.005 1.00 81.31 73 HIS A N 1
ATOM 534 C CA . HIS A 1 73 ? -11.174 2.939 14.634 1.00 81.31 73 HIS A CA 1
ATOM 535 C C . HIS A 1 73 ? -10.590 2.749 16.043 1.00 81.31 73 HIS A C 1
ATOM 537 O O . HIS A 1 73 ? -11.326 2.451 16.991 1.00 81.31 73 HIS A O 1
ATOM 543 N N . GLU A 1 74 ? -9.280 2.945 16.209 1.00 83.25 74 GLU A N 1
ATOM 544 C CA . GLU A 1 74 ? -8.609 2.865 17.510 1.00 83.25 74 GLU A CA 1
ATOM 545 C C . GLU A 1 74 ? -9.143 3.916 18.482 1.00 83.25 74 GLU A C 1
ATOM 547 O O . GLU A 1 74 ? -9.440 3.596 19.636 1.00 83.25 74 GLU A O 1
ATOM 552 N N . ARG A 1 75 ? -9.341 5.153 18.010 1.00 80.12 75 ARG A N 1
ATOM 553 C CA . ARG A 1 75 ? -9.906 6.246 18.808 1.00 80.12 75 ARG A CA 1
ATOM 554 C C . ARG A 1 75 ? -11.323 5.926 19.278 1.00 80.12 75 ARG A C 1
ATOM 556 O O . ARG A 1 75 ? -11.627 6.124 20.452 1.00 80.12 75 ARG A O 1
ATOM 563 N N . ALA A 1 76 ? -12.179 5.407 18.396 1.00 79.94 76 ALA A N 1
ATOM 564 C CA . ALA A 1 76 ? -13.561 5.056 18.726 1.00 79.94 76 ALA A CA 1
ATOM 565 C C . ALA A 1 76 ? -13.660 3.939 19.780 1.00 79.94 76 ALA A C 1
ATOM 567 O O . ALA A 1 76 ? -14.607 3.915 20.568 1.00 79.94 76 ALA A O 1
ATOM 568 N N . ARG A 1 77 ? -12.683 3.026 19.810 1.00 81.94 77 ARG A N 1
ATOM 569 C CA . ARG A 1 77 ? -12.633 1.897 20.754 1.00 81.94 77 ARG A CA 1
ATOM 570 C C . ARG A 1 77 ? -11.733 2.149 21.971 1.00 81.94 77 ARG A C 1
ATOM 572 O O . ARG A 1 77 ? -11.671 1.292 22.847 1.00 81.94 77 ARG A O 1
ATOM 579 N N . GLY A 1 78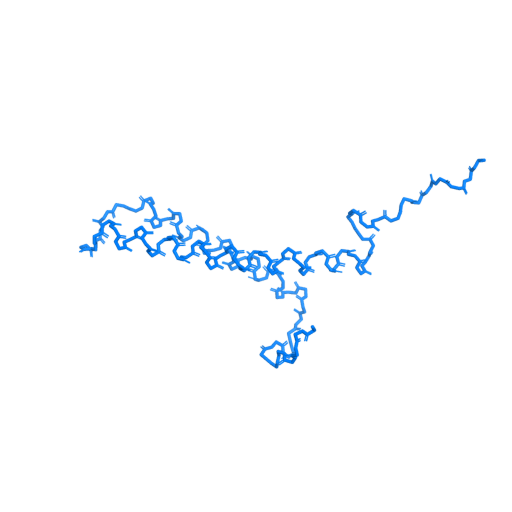 ? -11.061 3.302 22.048 1.00 85.44 78 GLY A N 1
ATOM 580 C CA . GLY A 1 78 ? -10.124 3.624 23.129 1.00 85.44 78 GLY A CA 1
ATOM 581 C C . GLY A 1 78 ? -8.949 2.647 23.201 1.00 85.44 78 GLY A C 1
ATOM 582 O O . GLY A 1 78 ? -8.561 2.242 24.292 1.00 85.44 78 GLY A O 1
ATOM 583 N N . MET A 1 79 ? -8.443 2.217 22.045 1.00 82.19 79 MET A N 1
ATOM 584 C CA . MET A 1 79 ? -7.331 1.271 21.921 1.00 82.19 79 MET A CA 1
ATOM 585 C C . MET A 1 79 ? -6.028 1.998 21.564 1.00 82.19 79 MET A C 1
ATOM 587 O O . MET A 1 79 ? -6.033 3.178 21.206 1.00 82.19 79 MET A O 1
ATOM 591 N N . GLY A 1 80 ? -4.901 1.286 21.644 1.00 81.56 80 GLY A N 1
ATOM 592 C CA . GLY A 1 80 ? -3.597 1.810 21.234 1.00 81.56 80 GLY A CA 1
ATOM 593 C C . GLY A 1 80 ? -3.190 3.035 22.055 1.00 81.56 80 GLY A C 1
ATOM 594 O O . GLY A 1 80 ? -3.294 3.031 23.283 1.00 81.56 80 GLY A O 1
ATOM 595 N N . PHE A 1 81 ? -2.767 4.101 21.373 1.00 76.94 81 PHE A N 1
ATOM 596 C CA . PHE A 1 81 ? -2.410 5.377 22.005 1.00 76.94 81 PHE A CA 1
ATOM 597 C C . PHE A 1 81 ? -3.591 6.046 22.737 1.00 76.94 81 PHE A C 1
ATOM 599 O O . PHE A 1 81 ? -3.389 6.822 23.665 1.00 76.94 81 PHE A O 1
ATOM 606 N N . TRP A 1 82 ? -4.832 5.728 22.357 1.00 81.19 82 TRP A N 1
ATOM 607 C CA . TRP A 1 82 ? -6.049 6.292 22.954 1.00 81.19 82 TRP A CA 1
ATOM 608 C C . TRP A 1 82 ? -6.539 5.521 24.182 1.00 81.19 82 TRP A C 1
ATOM 610 O O . TRP A 1 82 ? -7.593 5.851 24.737 1.00 81.19 82 TRP A O 1
ATOM 620 N N . THR A 1 83 ? -5.796 4.498 24.610 1.00 81.88 83 THR A N 1
ATOM 621 C CA . THR A 1 83 ? -6.094 3.765 25.839 1.00 81.88 83 THR A CA 1
ATOM 622 C C . THR A 1 83 ? -5.967 4.728 27.012 1.00 81.88 83 THR A C 1
ATOM 624 O O . THR A 1 83 ? -4.874 5.182 27.340 1.00 81.88 83 THR A O 1
ATOM 627 N N . LYS A 1 84 ? -7.094 5.069 27.647 1.00 67.38 84 LYS A N 1
ATOM 628 C CA . LYS A 1 84 ? -7.074 5.850 28.887 1.00 67.38 84 LYS A CA 1
ATOM 629 C C . LYS A 1 84 ? -6.303 5.034 29.918 1.00 67.38 84 LYS A C 1
ATOM 631 O O . LYS A 1 84 ? -6.735 3.930 30.243 1.00 67.38 84 LYS A O 1
ATOM 636 N N . GLU A 1 85 ? -5.180 5.552 30.407 1.00 59.84 85 GLU A N 1
ATOM 637 C CA . GLU A 1 85 ? -4.449 4.931 31.509 1.00 59.84 85 GLU A CA 1
ATOM 638 C C . GLU A 1 85 ? -5.403 4.756 32.695 1.00 59.84 85 GLU A C 1
ATOM 640 O O . GLU A 1 85 ? -5.771 5.704 33.390 1.00 59.84 85 GLU A O 1
ATOM 645 N N . ALA A 1 86 ? -5.853 3.524 32.913 1.00 52.44 86 ALA A N 1
ATOM 646 C CA . ALA A 1 86 ? -6.565 3.157 34.117 1.00 52.44 86 ALA A CA 1
ATOM 647 C C . ALA A 1 86 ? -5.542 3.090 35.259 1.00 52.44 86 ALA A C 1
ATOM 649 O O . ALA A 1 86 ? -5.005 2.021 35.538 1.00 52.44 86 ALA A O 1
ATOM 650 N N . GLY A 1 87 ? -5.246 4.224 35.905 1.00 48.53 87 GLY A N 1
ATOM 651 C CA . GLY A 1 87 ? -4.540 4.205 37.190 1.00 48.53 87 GLY A CA 1
ATOM 652 C C . GLY A 1 87 ? -3.621 5.378 37.515 1.00 48.53 87 GLY A C 1
ATOM 653 O O . GLY A 1 87 ? -2.443 5.148 37.772 1.00 48.53 87 GLY A O 1
ATOM 654 N N . HIS A 1 88 ? -4.143 6.606 37.610 1.00 43.62 88 HIS A N 1
ATOM 655 C CA . HIS A 1 88 ? -3.474 7.641 38.417 1.00 43.62 88 HIS A CA 1
ATOM 656 C C . HIS A 1 88 ? -4.434 8.641 39.086 1.00 43.62 88 HIS A C 1
ATOM 658 O O . HIS A 1 88 ? -4.161 9.830 39.149 1.00 43.62 88 HIS A O 1
ATOM 664 N N . GLU A 1 89 ? -5.550 8.157 39.636 1.00 44.03 89 GLU A N 1
ATOM 665 C CA . GLU A 1 89 ? -6.330 8.889 40.650 1.00 44.03 89 GLU A CA 1
ATOM 666 C C . GLU A 1 89 ? -6.781 7.913 41.746 1.00 44.03 89 GLU A C 1
ATOM 668 O O . GLU A 1 89 ? -7.956 7.590 41.891 1.00 44.03 89 GLU A O 1
ATOM 673 N N . ALA A 1 90 ? -5.813 7.371 42.486 1.00 45.62 90 ALA A N 1
ATOM 674 C CA . ALA A 1 90 ? -6.045 6.739 43.784 1.00 45.62 90 ALA A CA 1
ATOM 675 C C . ALA A 1 90 ? -4.732 6.691 44.586 1.00 45.62 90 ALA A C 1
ATOM 677 O O . ALA A 1 90 ? -4.148 5.622 44.764 1.00 45.62 90 ALA A O 1
ATOM 678 N N . ALA A 1 91 ? -4.259 7.855 45.036 1.00 38.28 91 ALA A N 1
ATOM 679 C CA . ALA A 1 91 ? -3.353 8.002 46.177 1.00 38.28 91 ALA A CA 1
ATOM 680 C C . ALA A 1 91 ? -3.509 9.404 46.774 1.00 38.28 91 ALA A C 1
ATOM 682 O O . ALA A 1 91 ? -3.405 10.377 45.995 1.00 38.28 91 ALA A O 1
#

Radius of gyration: 19.77 Å; chains: 1; bounding box: 39×25×71 Å

Foldseek 3Di:
DDDDPVVCPPPDLVVVLVVLLVVLVVLLVVLVVLVVDDPPDPDDPVVSVVVSVVSNVVSVVSVVVSVVSVVVVCCVVCHDPSPDPPDDPDD

Sequence (91 aa):
MIADRQIFAGLVPDERANDFAYTVAALIRTARIALESSDTGGTSEAVKLGSIALTLEVAEEMQAVVIDGTEEHERARGMGFWTKEAGHEAA

pLDDT: mean 77.26, std 17.29, range [38.22, 96.69]

Secondary structure (DSSP, 8-state):
-----GGGTT--HHHHHHHHHHHHHHHHHHHHHHHHS---SS--HHHHHHHHHHHHHHHHHHHHHHHHHHHHHHHHHT-GGG---S-SS--